Protein AF-A0A9E5TVB5-F1 (afdb_monomer_lite)

Secondary structure (DSSP, 8-state):
-HHHHHHHHHHIIIIIHHHHHHHHHHHHHHTT-TT------SSSHHHHHHHHHHHHHHHHHHHHHHHHHHHHHHHHHHHHHHHHHHHHHHHHHHHHHHHHHHTTS-TT-THHHHHHHHHHHHHHHHHHHHHHHHTTS-------TT--HHHHHHHHH---

Structure (mmCIF, N/CA/C/O backbone):
data_AF-A0A9E5TVB5-F1
#
_entry.id   AF-A0A9E5TVB5-F1
#
loop_
_atom_site.group_PDB
_atom_site.id
_atom_site.type_symbol
_atom_site.label_atom_id
_atom_site.label_alt_id
_atom_site.label_comp_id
_atom_site.label_asym_id
_atom_site.label_entity_id
_atom_site.label_seq_id
_atom_site.pdbx_PDB_ins_code
_atom_site.Cartn_x
_atom_site.Cartn_y
_atom_site.Cartn_z
_atom_site.occupancy
_atom_site.B_iso_or_equiv
_atom_site.auth_seq_id
_atom_site.auth_comp_id
_atom_site.auth_asym_id
_atom_site.auth_atom_id
_atom_site.pdbx_PDB_model_num
ATOM 1 N N . LEU A 1 1 ? -30.619 -0.197 56.126 1.00 87.19 1 LEU A N 1
ATOM 2 C CA . LEU A 1 1 ? -29.142 -0.334 56.122 1.00 87.19 1 LEU A CA 1
ATOM 3 C C . LEU A 1 1 ? -28.662 -1.577 55.368 1.00 87.19 1 LEU A C 1
ATOM 5 O O . LEU A 1 1 ? -27.934 -1.412 54.401 1.00 87.19 1 LEU A O 1
ATOM 9 N N . LEU A 1 2 ? -29.076 -2.801 55.722 1.00 93.75 2 LEU A N 1
ATOM 10 C CA . LEU A 1 2 ? -28.655 -4.008 54.978 1.00 93.75 2 LEU A CA 1
ATOM 11 C C . LEU A 1 2 ? -29.188 -4.052 53.535 1.00 93.75 2 LEU A C 1
ATOM 13 O O . LEU A 1 2 ? -28.449 -4.366 52.609 1.00 93.75 2 LEU A O 1
ATOM 17 N N . LEU A 1 3 ? -30.448 -3.660 53.333 1.00 93.38 3 LEU A N 1
ATOM 18 C CA . LEU A 1 3 ? -31.095 -3.657 52.015 1.00 93.38 3 LEU A CA 1
ATOM 19 C C . LEU A 1 3 ? -30.468 -2.624 51.062 1.00 93.38 3 LEU A C 1
ATOM 21 O O . LEU A 1 3 ? -30.215 -2.922 49.901 1.00 93.38 3 LEU A O 1
ATOM 25 N N . SER A 1 4 ? -30.117 -1.441 51.577 1.00 90.94 4 SER A N 1
ATOM 26 C CA . SER A 1 4 ? -29.379 -0.419 50.824 1.00 90.94 4 SER A CA 1
ATOM 27 C C . SER A 1 4 ? -27.962 -0.875 50.457 1.00 90.94 4 SER A C 1
ATOM 29 O O . SER A 1 4 ? -27.521 -0.633 49.340 1.00 90.94 4 SER A O 1
ATOM 31 N N . LEU A 1 5 ? -27.265 -1.583 51.356 1.00 94.19 5 LEU A N 1
ATOM 32 C CA . LEU A 1 5 ? -25.951 -2.182 51.077 1.00 94.19 5 LEU A CA 1
ATOM 33 C C . LEU A 1 5 ? -26.027 -3.250 49.976 1.00 94.19 5 LEU A C 1
ATOM 35 O O . LEU A 1 5 ? -25.165 -3.296 49.102 1.00 94.19 5 LEU A O 1
ATOM 39 N N . LEU A 1 6 ? -27.077 -4.073 49.993 1.00 93.38 6 LEU A N 1
ATOM 40 C CA . LEU A 1 6 ? -27.302 -5.119 48.999 1.00 93.38 6 LEU A CA 1
ATOM 41 C C . LEU A 1 6 ? -27.622 -4.538 47.616 1.00 93.38 6 LEU A C 1
ATOM 43 O O . LEU A 1 6 ? -27.067 -5.004 46.624 1.00 93.38 6 LEU A O 1
ATOM 47 N N . VAL A 1 7 ? -28.442 -3.483 47.552 1.00 90.25 7 VAL A N 1
ATOM 48 C CA . VAL A 1 7 ? -28.708 -2.747 46.304 1.00 90.25 7 VAL A CA 1
ATOM 49 C C . VAL A 1 7 ? -27.420 -2.144 45.751 1.00 90.25 7 VAL A C 1
ATOM 51 O O . VAL A 1 7 ? -27.103 -2.379 44.593 1.00 90.25 7 VAL A O 1
ATOM 54 N N . VAL A 1 8 ? -26.628 -1.442 46.570 1.00 89.00 8 VAL A N 1
ATOM 55 C CA . VAL A 1 8 ? -25.338 -0.875 46.133 1.00 89.00 8 VAL A CA 1
ATOM 56 C C . VAL A 1 8 ? -24.404 -1.963 45.601 1.00 89.00 8 VAL A C 1
ATOM 58 O O . VAL A 1 8 ? -23.811 -1.794 44.536 1.00 89.00 8 VAL A O 1
ATOM 61 N N . TYR A 1 9 ? -24.304 -3.099 46.295 1.00 91.00 9 TYR A N 1
ATOM 62 C CA . TYR A 1 9 ? -23.498 -4.234 45.850 1.00 91.00 9 TYR A CA 1
ATOM 63 C C . TYR A 1 9 ? -23.972 -4.786 44.497 1.00 91.00 9 TYR A C 1
ATOM 65 O O . TYR A 1 9 ? -23.156 -5.027 43.602 1.00 91.00 9 TYR A O 1
ATOM 73 N N . TYR A 1 10 ? -25.286 -4.952 44.328 1.00 88.31 10 TYR A N 1
ATOM 74 C CA . TYR A 1 10 ? -25.877 -5.466 43.097 1.00 88.31 10 TYR A CA 1
ATOM 75 C C . TYR A 1 10 ? -25.677 -4.494 41.928 1.00 88.31 10 TYR A C 1
ATOM 77 O O . TYR A 1 10 ? -25.179 -4.894 40.877 1.00 88.31 10 TYR A O 1
ATOM 85 N N . THR A 1 11 ? -25.953 -3.203 42.128 1.00 80.12 11 THR A N 1
ATOM 86 C CA . THR A 1 11 ? -25.751 -2.145 41.127 1.00 80.12 11 THR A CA 1
ATOM 87 C C . THR A 1 11 ? -24.280 -2.024 40.727 1.00 80.12 11 THR A C 1
ATOM 89 O O . THR A 1 11 ? -23.957 -1.968 39.539 1.00 80.12 11 THR A O 1
ATOM 92 N N . HIS A 1 12 ? -23.357 -2.069 41.692 1.00 80.38 12 HIS A N 1
ATOM 93 C CA . HIS A 1 12 ? -21.922 -2.050 41.407 1.00 80.38 12 HIS A CA 1
ATOM 94 C C . HIS A 1 12 ? -21.496 -3.259 40.557 1.00 80.38 12 HIS A C 1
ATOM 96 O O . HIS A 1 12 ? -20.664 -3.142 39.654 1.00 80.38 12 HIS A O 1
ATOM 102 N N . ARG A 1 13 ? -22.036 -4.450 40.836 1.00 81.69 13 ARG A N 1
ATOM 103 C CA . ARG A 1 13 ? -21.669 -5.667 40.101 1.00 81.69 13 ARG A CA 1
ATOM 104 C C . ARG A 1 13 ? -22.341 -5.762 38.728 1.00 81.69 13 ARG A C 1
ATOM 106 O O . ARG A 1 13 ? -21.714 -6.289 37.815 1.00 81.69 13 ARG A O 1
ATOM 113 N N . SER A 1 14 ? -23.563 -5.253 38.591 1.00 80.38 14 SER A N 1
ATOM 114 C CA . SER A 1 14 ? -24.384 -5.395 37.385 1.00 80.38 14 SER A CA 1
ATOM 115 C C . SER A 1 14 ? -24.233 -4.250 36.380 1.00 80.38 14 SER A C 1
ATOM 117 O O . SER A 1 14 ? -24.541 -4.460 35.214 1.00 80.38 14 SER A O 1
ATOM 119 N N . ILE A 1 15 ? -23.791 -3.060 36.809 1.00 82.38 15 ILE A N 1
ATOM 120 C CA . ILE A 1 15 ? -23.720 -1.863 35.949 1.00 82.38 15 ILE A CA 1
ATOM 121 C C . ILE A 1 15 ? -22.305 -1.285 35.915 1.00 82.38 15 ILE A C 1
ATOM 123 O O . ILE A 1 15 ? -21.716 -1.163 34.846 1.00 82.38 15 ILE A O 1
ATOM 127 N N . VAL A 1 16 ? -21.726 -0.975 37.080 1.00 84.00 16 VAL A N 1
ATOM 128 C CA . VAL A 1 16 ? -20.444 -0.244 37.154 1.00 84.00 16 VAL A CA 1
ATOM 129 C C . VAL A 1 16 ? -19.294 -1.064 36.561 1.00 84.00 16 VAL A C 1
ATOM 131 O O . VAL A 1 16 ? -18.566 -0.582 35.701 1.00 84.00 16 VAL A O 1
ATOM 134 N N . ARG A 1 17 ? -19.170 -2.343 36.943 1.00 84.12 17 ARG A N 1
ATOM 135 C CA . ARG A 1 17 ? -18.089 -3.213 36.441 1.00 84.12 17 ARG A CA 1
ATOM 136 C C . ARG A 1 17 ? -18.097 -3.426 34.916 1.00 84.12 17 ARG A C 1
ATOM 138 O O . ARG A 1 17 ? -17.018 -3.351 34.330 1.00 84.12 17 ARG A O 1
ATOM 145 N N . PRO A 1 18 ? -19.232 -3.739 34.259 1.00 82.38 18 PRO A N 1
ATOM 146 C CA . PRO A 1 18 ? -19.288 -3.810 32.797 1.00 82.38 18 PRO A CA 1
ATOM 147 C C . PRO A 1 18 ? -18.891 -2.498 32.112 1.00 82.38 18 PRO A C 1
ATOM 149 O O . PRO A 1 18 ? -18.159 -2.522 31.125 1.00 82.38 18 PRO A O 1
ATOM 152 N N . LEU A 1 19 ? -19.322 -1.361 32.664 1.00 85.56 19 LEU A N 1
ATOM 153 C CA . LEU A 1 19 ? -19.073 -0.037 32.097 1.00 85.56 19 LEU A CA 1
ATOM 154 C C . LEU A 1 19 ? -17.591 0.352 32.202 1.00 85.56 19 LEU A C 1
ATOM 156 O O . LEU A 1 19 ? -17.001 0.773 31.210 1.00 85.56 19 LEU A O 1
ATOM 160 N N . ASP A 1 20 ? -16.954 0.094 33.348 1.00 86.38 20 ASP A N 1
ATOM 161 C CA . ASP A 1 20 ? -15.511 0.303 33.529 1.00 86.38 20 ASP A CA 1
ATOM 162 C C . ASP A 1 20 ? -14.682 -0.531 32.542 1.00 86.38 20 ASP A C 1
ATOM 164 O O . ASP A 1 20 ? -13.693 -0.049 31.987 1.00 86.38 20 ASP A O 1
ATOM 168 N N . ARG A 1 21 ? -15.100 -1.777 32.273 1.00 85.50 21 ARG A N 1
ATOM 169 C CA . ARG A 1 21 ? -14.441 -2.633 31.275 1.00 85.50 21 ARG A CA 1
ATOM 170 C C . ARG A 1 21 ? -14.587 -2.068 29.869 1.00 85.50 21 ARG A C 1
ATOM 172 O O . ARG A 1 21 ? -13.592 -2.005 29.155 1.00 85.50 21 ARG A O 1
ATOM 179 N N . LEU A 1 22 ? -15.789 -1.645 29.478 1.00 86.88 22 LEU A N 1
ATOM 180 C CA . LEU A 1 22 ? -16.026 -1.055 28.161 1.00 86.88 22 LEU A CA 1
ATOM 181 C C . LEU A 1 22 ? -15.178 0.209 27.965 1.00 86.88 22 LEU A C 1
ATOM 183 O O . LEU A 1 22 ? -14.477 0.327 26.965 1.00 86.88 22 LEU A O 1
ATOM 187 N N . VAL A 1 23 ? -15.169 1.113 28.949 1.00 88.56 23 VAL A N 1
ATOM 188 C CA . VAL A 1 23 ? -14.362 2.342 28.904 1.00 88.56 23 VAL A CA 1
ATOM 189 C C . VAL A 1 23 ? -12.871 2.026 28.806 1.00 88.56 23 VAL A C 1
ATOM 191 O O . VAL A 1 23 ? -12.168 2.653 28.014 1.00 88.56 23 VAL A O 1
ATOM 194 N N . ALA A 1 24 ? -12.379 1.045 29.566 1.00 89.31 24 ALA A N 1
ATOM 195 C CA . ALA A 1 24 ? -10.982 0.627 29.486 1.00 89.31 24 ALA A CA 1
ATOM 196 C C . ALA A 1 24 ? -10.616 0.105 28.086 1.00 89.31 24 ALA A C 1
ATOM 198 O O . ALA A 1 24 ? -9.566 0.463 27.560 1.00 89.31 24 ALA A O 1
ATOM 199 N N . ARG A 1 25 ? -11.494 -0.685 27.451 1.00 89.44 25 ARG A N 1
ATOM 200 C CA . ARG A 1 25 ? -11.273 -1.195 26.087 1.00 89.44 25 ARG A CA 1
ATOM 201 C C . ARG A 1 25 ? -11.347 -0.097 25.028 1.00 89.44 25 ARG A C 1
ATOM 203 O O . ARG A 1 25 ? -10.523 -0.089 24.124 1.00 89.44 25 ARG A O 1
ATOM 210 N N . VAL A 1 26 ? -12.270 0.856 25.163 1.00 89.62 26 VAL A N 1
ATOM 211 C CA . VAL A 1 26 ? -12.352 2.027 24.271 1.00 89.62 26 VAL A CA 1
ATOM 212 C C . VAL A 1 26 ? -11.082 2.873 24.360 1.00 89.62 26 VAL A C 1
ATOM 214 O O . VAL A 1 26 ? -10.564 3.302 23.333 1.00 89.62 26 VAL A O 1
ATOM 217 N N . ARG A 1 27 ? -10.552 3.093 25.570 1.00 91.00 27 ARG A N 1
ATOM 218 C CA . ARG A 1 27 ? -9.282 3.812 25.755 1.00 91.00 27 ARG A CA 1
ATOM 219 C C . ARG A 1 27 ? -8.104 3.057 25.142 1.00 91.00 27 ARG A C 1
ATOM 221 O O . ARG A 1 27 ? -7.329 3.675 24.428 1.00 91.00 27 ARG A O 1
ATOM 228 N N . ALA A 1 28 ? -8.023 1.741 25.341 1.00 90.00 28 ALA A N 1
ATOM 229 C CA . ALA A 1 28 ? -6.991 0.917 24.711 1.00 90.00 28 ALA A CA 1
ATOM 230 C C . ALA A 1 28 ? -7.066 0.978 23.171 1.00 90.00 28 ALA A C 1
ATOM 232 O O . ALA A 1 28 ? -6.047 1.172 22.513 1.00 90.00 28 ALA A O 1
ATOM 233 N N . LEU A 1 29 ? -8.276 0.921 22.599 1.00 90.31 29 LEU A N 1
ATOM 234 C CA . LEU A 1 29 ? -8.492 1.089 21.158 1.00 90.31 29 LEU A CA 1
ATOM 235 C C . LEU A 1 29 ? -8.019 2.466 20.669 1.00 90.31 29 LEU A C 1
ATOM 237 O O . LEU A 1 29 ? -7.371 2.562 19.630 1.00 90.31 29 LEU A O 1
ATOM 241 N N . ALA A 1 30 ? -8.314 3.530 21.424 1.00 88.06 30 ALA A N 1
ATOM 242 C CA . ALA A 1 30 ? -7.880 4.892 21.109 1.00 88.06 30 ALA A CA 1
ATOM 243 C C . ALA A 1 30 ? -6.353 5.075 21.196 1.00 88.06 30 ALA A C 1
ATOM 245 O O . ALA A 1 30 ? -5.799 5.921 20.498 1.00 88.06 30 ALA A O 1
ATOM 246 N N . GLU A 1 31 ? -5.675 4.274 22.017 1.00 92.44 31 GLU A N 1
ATOM 247 C CA . GLU A 1 31 ? -4.210 4.208 22.102 1.00 92.44 31 GLU A CA 1
ATOM 248 C C . GLU A 1 31 ? -3.584 3.316 21.009 1.00 92.44 31 GLU A C 1
ATOM 250 O O . GLU A 1 31 ? -2.361 3.267 20.884 1.00 92.44 31 GLU A O 1
ATOM 255 N N . GLY A 1 32 ? -4.405 2.663 20.176 1.00 86.56 32 GLY A N 1
ATOM 256 C CA . GLY A 1 32 ? -3.969 1.867 19.025 1.00 86.56 32 GLY A CA 1
ATOM 257 C C . GLY A 1 32 ? -3.968 0.352 19.243 1.00 86.56 32 GLY A C 1
ATOM 258 O O . GLY A 1 32 ? -3.536 -0.380 18.354 1.00 86.56 32 GLY A O 1
ATOM 259 N N . ASP A 1 33 ? -4.462 -0.140 20.381 1.00 88.38 33 ASP A N 1
ATOM 260 C CA . ASP A 1 33 ? -4.606 -1.576 20.644 1.00 88.38 33 ASP A CA 1
ATOM 261 C C . ASP A 1 33 ? -5.896 -2.116 19.996 1.00 88.38 33 ASP A C 1
ATOM 263 O O . ASP A 1 33 ? -6.964 -2.190 20.613 1.00 88.38 33 ASP A O 1
ATOM 267 N N . LEU A 1 34 ? -5.799 -2.436 18.701 1.00 81.06 34 LEU A N 1
ATOM 268 C CA . LEU A 1 34 ? -6.926 -2.852 17.859 1.00 81.06 34 LEU A CA 1
ATOM 269 C C . LEU A 1 34 ? -7.331 -4.320 18.015 1.00 81.06 34 LEU A C 1
ATOM 271 O O . LEU A 1 34 ? -8.382 -4.695 17.503 1.00 81.06 34 LEU A O 1
ATOM 275 N N . ASP A 1 35 ? -6.557 -5.142 18.724 1.00 80.81 35 ASP A N 1
ATOM 276 C CA . ASP A 1 35 ? -6.858 -6.570 18.924 1.00 80.81 35 ASP A CA 1
ATOM 277 C C . ASP A 1 35 ? -7.811 -6.804 20.106 1.00 80.81 35 ASP A C 1
ATOM 279 O O . ASP A 1 35 ? -8.388 -7.881 20.279 1.00 80.81 35 ASP A O 1
ATOM 283 N N . GLN A 1 36 ? -8.025 -5.773 20.920 1.00 77.44 36 GLN A N 1
ATOM 284 C CA . GLN A 1 36 ? -8.899 -5.834 22.077 1.00 77.44 36 GLN A CA 1
ATOM 285 C C . GLN A 1 36 ? -10.356 -6.027 21.652 1.00 77.44 36 GLN A C 1
ATOM 287 O O . GLN A 1 36 ? -10.890 -5.322 20.792 1.00 77.44 36 GLN A O 1
ATOM 292 N N . ARG A 1 37 ? -11.031 -6.973 22.305 1.00 80.94 37 ARG A N 1
ATOM 293 C CA . ARG A 1 37 ? -12.473 -7.191 22.175 1.00 80.94 37 ARG A CA 1
ATOM 294 C C . ARG A 1 37 ? -13.137 -7.091 23.538 1.00 80.94 37 ARG A C 1
ATOM 296 O O . ARG A 1 37 ? -12.537 -7.369 24.586 1.00 80.94 37 ARG A O 1
ATOM 303 N N . VAL A 1 38 ? -14.386 -6.647 23.525 1.00 83.69 38 VAL A N 1
ATOM 304 C CA . VAL A 1 38 ? -15.230 -6.614 24.715 1.00 83.69 38 VAL A CA 1
ATOM 305 C C . VAL A 1 38 ? -16.069 -7.884 24.712 1.00 83.69 38 VAL A C 1
ATOM 307 O O . VAL A 1 38 ? -16.957 -8.040 23.880 1.00 83.69 38 VAL A O 1
ATOM 310 N N . GLU A 1 39 ? -15.798 -8.778 25.659 1.00 75.62 39 GLU A N 1
ATOM 311 C CA . GLU A 1 39 ? -16.687 -9.893 25.983 1.00 75.62 39 GLU A CA 1
ATOM 312 C C . GLU A 1 39 ? -17.552 -9.495 27.180 1.00 75.62 39 GLU A C 1
ATOM 314 O O . GLU A 1 39 ? -17.058 -9.326 28.303 1.00 75.62 39 GLU A O 1
ATOM 319 N N . VAL A 1 40 ? -18.853 -9.314 26.951 1.00 72.88 40 VAL A N 1
ATOM 320 C CA . VAL A 1 40 ? -19.813 -9.060 28.030 1.00 72.88 40 VAL A CA 1
ATOM 321 C C . VAL A 1 40 ? -20.551 -10.354 28.337 1.00 72.88 40 VAL A C 1
ATOM 323 O O . VAL A 1 40 ? -21.303 -10.867 27.518 1.00 72.88 40 VAL A O 1
ATOM 326 N N . ALA A 1 41 ? -20.356 -10.881 29.545 1.00 64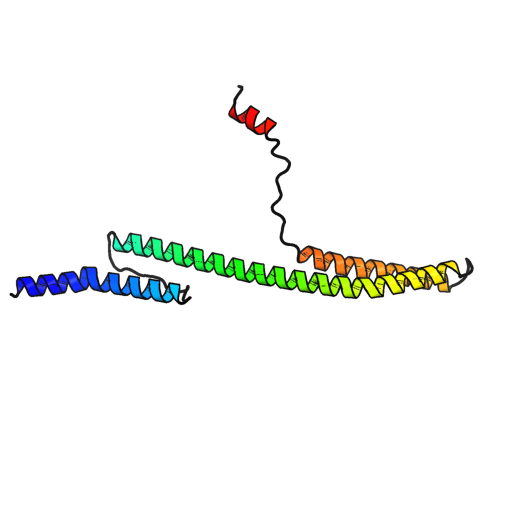.12 41 ALA A N 1
ATOM 327 C CA . ALA A 1 41 ? -21.193 -11.954 30.065 1.00 64.12 41 ALA A CA 1
ATOM 328 C C . ALA A 1 41 ? -22.524 -11.354 30.550 1.00 64.12 41 ALA A C 1
ATOM 330 O O . ALA A 1 41 ? -22.560 -10.708 31.600 1.00 64.12 41 ALA A O 1
ATOM 331 N N . GLY A 1 42 ? -23.599 -11.539 29.781 1.00 66.56 42 GLY A N 1
ATOM 332 C CA . GLY A 1 42 ? -24.941 -11.061 30.120 1.00 66.56 42 GLY A CA 1
ATOM 333 C C . GLY A 1 42 ? -25.882 -10.980 28.915 1.00 66.56 42 GLY A C 1
ATOM 334 O O . GLY A 1 42 ? -25.497 -11.274 27.787 1.00 66.56 42 GLY A O 1
ATOM 335 N N . SER A 1 43 ? -27.122 -10.573 29.172 1.00 65.31 43 SER A N 1
ATOM 336 C CA . SER A 1 43 ? -28.154 -10.289 28.169 1.00 65.31 43 SER A CA 1
ATOM 337 C C . SER A 1 43 ? -28.725 -8.893 28.428 1.00 65.31 43 SER A C 1
ATOM 339 O O . SER A 1 43 ? -29.048 -8.598 29.580 1.00 65.31 43 SER A O 1
ATOM 341 N N . GLY A 1 44 ? -28.857 -8.051 27.400 1.00 78.31 44 GLY A N 1
ATOM 342 C CA . GLY A 1 44 ? -29.422 -6.696 27.510 1.00 78.31 44 GLY A CA 1
ATOM 343 C C . GLY A 1 44 ? -28.671 -5.662 26.667 1.00 78.31 44 GLY A C 1
ATOM 344 O O . GLY A 1 44 ? -27.867 -6.029 25.810 1.00 78.31 44 GLY A O 1
ATOM 345 N N . GLU A 1 45 ? -28.890 -4.371 26.937 1.00 82.00 45 GLU A N 1
ATOM 346 C CA . GLU A 1 45 ? -28.337 -3.264 26.137 1.00 82.00 45 GLU A CA 1
ATOM 347 C C . GLU A 1 45 ? -26.794 -3.235 26.119 1.00 82.00 45 GLU A C 1
ATOM 349 O O . GLU A 1 45 ? -26.178 -2.783 25.157 1.00 82.00 45 GLU A O 1
ATOM 354 N N . PHE A 1 46 ? -26.132 -3.762 27.156 1.00 81.62 46 PHE A N 1
ATOM 355 C CA . PHE A 1 46 ? -24.665 -3.819 27.213 1.00 81.62 46 PHE A CA 1
ATOM 356 C C . PHE A 1 46 ? -24.047 -4.767 26.183 1.00 81.62 46 PHE A C 1
ATOM 358 O O . PHE A 1 46 ? -22.922 -4.525 25.743 1.00 81.62 46 PHE A O 1
ATOM 365 N N . THR A 1 47 ? -24.759 -5.829 25.802 1.00 85.06 47 THR A N 1
ATOM 366 C CA . THR A 1 47 ? -24.299 -6.750 24.756 1.00 85.06 47 THR A CA 1
ATOM 367 C C . THR A 1 47 ? -24.335 -6.052 23.399 1.00 85.06 47 THR A C 1
ATOM 369 O O . THR A 1 47 ? -23.348 -6.081 22.677 1.00 85.06 47 THR A O 1
ATOM 372 N N . GLU A 1 48 ? -25.410 -5.319 23.103 1.00 88.19 48 GLU A N 1
ATOM 373 C CA . GLU A 1 48 ? -25.554 -4.562 21.853 1.00 88.19 48 GLU A CA 1
ATOM 374 C C . GLU A 1 48 ? -24.475 -3.477 21.696 1.00 88.19 48 GLU A C 1
ATOM 376 O O . GLU A 1 48 ? -23.879 -3.318 20.625 1.00 88.19 48 GLU A O 1
ATOM 381 N N . VAL A 1 49 ? -24.162 -2.760 22.780 1.00 88.62 49 VAL A N 1
ATOM 382 C CA . VAL A 1 49 ? -23.083 -1.761 22.782 1.00 88.62 49 VAL A CA 1
ATOM 383 C C . VAL A 1 49 ? -21.714 -2.420 22.589 1.00 88.62 49 VAL A C 1
ATOM 385 O O . VAL A 1 49 ? -20.882 -1.897 21.846 1.00 88.62 49 VAL A O 1
ATOM 388 N N . ALA A 1 50 ? -21.466 -3.565 23.228 1.00 88.06 50 ALA A N 1
ATOM 389 C CA . ALA A 1 50 ? -20.215 -4.299 23.060 1.00 88.06 50 ALA A CA 1
ATOM 390 C C . ALA A 1 50 ? -20.048 -4.842 21.636 1.00 88.06 50 ALA A C 1
ATOM 392 O O . ALA A 1 50 ? -18.962 -4.726 21.068 1.00 88.06 50 ALA A O 1
ATOM 393 N N . ASP A 1 51 ? -21.117 -5.359 21.034 1.00 90.25 51 ASP A N 1
ATOM 394 C CA . ASP A 1 51 ? -21.112 -5.835 19.651 1.00 90.25 51 ASP A CA 1
ATOM 395 C C . ASP A 1 51 ? -20.855 -4.688 18.672 1.00 90.25 51 ASP A C 1
ATOM 397 O O . ASP A 1 51 ? -20.002 -4.808 17.791 1.00 90.25 51 ASP A O 1
ATOM 401 N N . SER A 1 52 ? -21.516 -3.544 18.869 1.00 90.56 52 SER A N 1
ATOM 402 C CA . SER A 1 52 ? -21.287 -2.333 18.069 1.00 90.56 52 SER A CA 1
ATOM 403 C C . SER A 1 52 ? -19.840 -1.840 18.185 1.00 90.56 52 SER A C 1
ATOM 405 O O . SER A 1 52 ? -19.211 -1.490 17.184 1.00 90.56 52 SER A O 1
ATOM 407 N N . PHE A 1 53 ? -19.273 -1.865 19.396 1.00 90.19 53 PHE A N 1
ATOM 408 C CA . PHE A 1 53 ? -17.867 -1.534 19.622 1.00 90.19 53 PHE A CA 1
ATOM 409 C C . PHE A 1 53 ? -16.924 -2.516 18.914 1.00 90.19 53 PHE A C 1
ATOM 411 O O . PHE A 1 53 ? -15.986 -2.087 18.243 1.00 90.19 53 PHE A O 1
ATOM 418 N N . ASN A 1 54 ? -17.174 -3.822 19.021 1.00 91.25 54 ASN A N 1
ATOM 419 C CA . ASN A 1 54 ? -16.350 -4.851 18.388 1.00 91.25 54 ASN A CA 1
ATOM 420 C C . ASN A 1 54 ? -16.380 -4.734 16.853 1.00 91.25 54 ASN A C 1
ATOM 422 O O . ASN A 1 54 ? -15.335 -4.856 16.213 1.00 91.25 54 ASN A O 1
ATOM 426 N N . GLN A 1 55 ? -17.543 -4.435 16.262 1.00 92.56 55 GLN A N 1
ATOM 427 C CA . GLN A 1 55 ? -17.672 -4.167 14.824 1.00 92.56 55 GLN A CA 1
ATOM 428 C C . GLN A 1 55 ? -16.878 -2.924 14.405 1.00 92.56 55 GLN A C 1
ATOM 430 O O . GLN A 1 55 ? -16.159 -2.959 13.405 1.00 92.56 55 GLN A O 1
ATOM 435 N N . MET A 1 56 ? -16.956 -1.841 15.185 1.00 92.25 56 MET A N 1
ATOM 436 C CA . MET A 1 56 ? -16.172 -0.628 14.941 1.00 92.25 56 MET A CA 1
ATOM 437 C C . MET A 1 56 ? -14.664 -0.902 15.025 1.00 92.25 56 MET A C 1
ATOM 439 O O . MET A 1 56 ? -13.922 -0.481 14.139 1.00 92.25 56 MET A O 1
ATOM 443 N N . ALA A 1 57 ? -14.210 -1.635 16.047 1.00 91.88 57 ALA A N 1
ATOM 444 C CA . ALA A 1 57 ? -12.808 -2.015 16.211 1.00 91.88 57 ALA A CA 1
ATOM 445 C C . ALA A 1 57 ? -12.306 -2.847 15.018 1.00 91.88 57 ALA A C 1
ATOM 447 O O . ALA A 1 57 ? -11.255 -2.550 14.455 1.00 91.88 57 ALA A O 1
ATOM 448 N N . GLN A 1 58 ? -13.096 -3.826 14.567 1.00 92.75 58 GLN A N 1
ATOM 449 C CA . GLN A 1 58 ? -12.765 -4.653 13.405 1.00 92.75 58 GLN A CA 1
ATOM 450 C C . GLN A 1 58 ? -12.714 -3.843 12.100 1.00 92.75 58 GLN A C 1
ATOM 452 O O . GLN A 1 58 ? -11.827 -4.052 11.270 1.00 92.75 58 GLN A O 1
ATOM 457 N N . ALA A 1 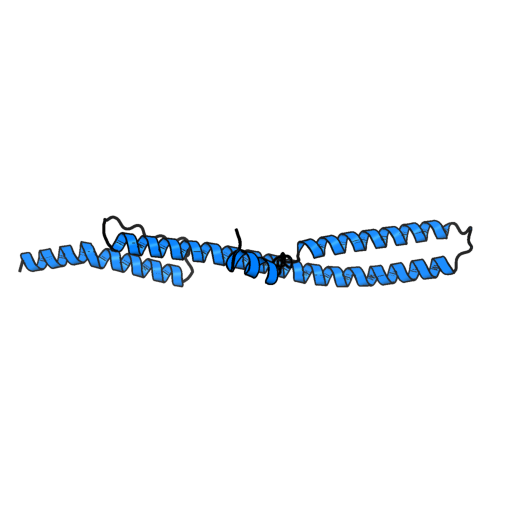59 ? -13.651 -2.913 11.901 1.00 92.75 59 ALA A N 1
ATOM 458 C CA . ALA A 1 59 ? -13.643 -2.028 10.740 1.00 92.75 59 ALA A CA 1
ATOM 459 C C . ALA A 1 59 ? -12.406 -1.116 10.740 1.00 92.75 59 ALA A C 1
ATOM 461 O O . ALA A 1 59 ? -11.770 -0.943 9.700 1.00 92.75 59 ALA A O 1
ATOM 462 N N . LEU A 1 60 ? -12.032 -0.581 11.906 1.00 92.88 60 LEU A N 1
ATOM 463 C CA . LEU A 1 60 ? -10.838 0.244 12.068 1.00 92.88 60 LEU A CA 1
ATOM 464 C C . LEU A 1 60 ? -9.558 -0.550 11.772 1.00 92.88 60 LEU A C 1
ATOM 466 O O . LEU A 1 60 ? -8.732 -0.092 10.986 1.00 92.88 60 LEU A O 1
ATOM 470 N N . GLU A 1 61 ? -9.432 -1.760 12.321 1.00 91.94 61 GLU A N 1
ATOM 471 C CA . GLU A 1 61 ? -8.319 -2.687 12.066 1.00 91.94 61 GLU A CA 1
ATOM 472 C C . GLU A 1 61 ? -8.178 -3.006 10.571 1.00 91.94 61 GLU A C 1
ATOM 474 O O . GLU A 1 61 ? -7.089 -2.915 9.997 1.00 91.94 61 GLU A O 1
ATOM 479 N N . LYS A 1 62 ? -9.294 -3.324 9.906 1.00 93.50 62 LYS A N 1
ATOM 480 C CA . LYS A 1 62 ? -9.315 -3.594 8.466 1.00 93.50 62 LYS A CA 1
ATOM 481 C C . LYS A 1 62 ? -8.879 -2.372 7.657 1.00 93.50 62 LYS A C 1
ATOM 483 O O . LYS A 1 62 ? -8.028 -2.506 6.779 1.00 93.50 62 LYS A O 1
ATOM 488 N N . ASN A 1 63 ? -9.429 -1.198 7.959 1.00 93.44 63 ASN A N 1
ATOM 489 C CA . ASN A 1 63 ? -9.101 0.035 7.248 1.00 93.44 63 ASN A CA 1
ATOM 490 C C . ASN A 1 63 ? -7.634 0.425 7.448 1.00 93.44 63 ASN A C 1
ATOM 492 O O . ASN A 1 63 ? -6.972 0.809 6.489 1.00 93.44 63 ASN A O 1
ATOM 496 N N . GLN A 1 64 ? -7.093 0.279 8.659 1.00 93.19 64 GLN A N 1
ATOM 497 C CA . GLN A 1 64 ? -5.683 0.559 8.917 1.00 93.19 64 GLN A CA 1
ATOM 498 C C . GLN A 1 64 ? -4.773 -0.386 8.123 1.00 93.19 64 GLN A C 1
ATOM 500 O O . GLN A 1 64 ? -3.822 0.077 7.497 1.00 93.19 64 GLN A O 1
ATOM 505 N N . ARG A 1 65 ? -5.077 -1.691 8.084 1.00 93.19 65 ARG A N 1
ATOM 506 C CA . ARG A 1 65 ? -4.317 -2.651 7.263 1.00 93.19 65 ARG A CA 1
ATOM 507 C C . ARG A 1 65 ? -4.341 -2.276 5.784 1.00 9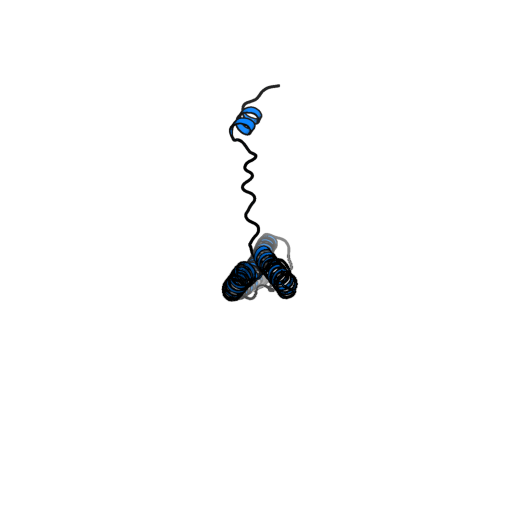3.19 65 ARG A C 1
ATOM 509 O O . ARG A 1 65 ? -3.290 -2.267 5.149 1.00 93.19 65 ARG A O 1
ATOM 516 N N . GLN A 1 66 ? -5.510 -1.908 5.262 1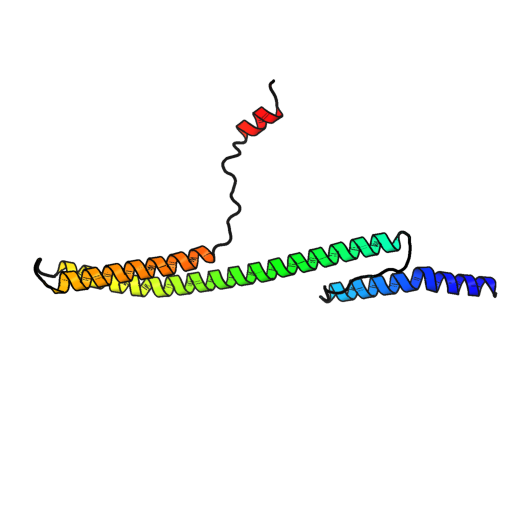.00 93.00 66 GLN A N 1
ATOM 517 C CA . GLN A 1 66 ? -5.652 -1.451 3.878 1.00 93.00 66 GLN A CA 1
ATOM 518 C C . GLN A 1 66 ? -4.867 -0.163 3.607 1.00 93.00 66 GLN A C 1
ATOM 520 O O . GLN A 1 66 ? -4.225 -0.055 2.567 1.00 93.00 66 GLN A O 1
ATOM 525 N N . LEU A 1 67 ? -4.872 0.795 4.540 1.00 93.38 67 LEU A N 1
ATOM 526 C CA . LEU A 1 67 ? -4.085 2.025 4.424 1.00 93.38 67 LEU A CA 1
ATOM 527 C C . LEU A 1 67 ? -2.583 1.736 4.392 1.00 93.38 67 LEU A C 1
ATOM 529 O O . LEU A 1 67 ? -1.888 2.255 3.524 1.00 93.38 67 LEU A O 1
ATOM 533 N N . VAL A 1 68 ? -2.091 0.878 5.289 1.00 93.25 68 VAL A N 1
ATOM 534 C CA . VAL A 1 68 ? -0.675 0.480 5.328 1.00 93.25 68 VAL A CA 1
ATOM 535 C C . VAL A 1 68 ? -0.268 -0.229 4.035 1.00 93.25 68 VAL A C 1
ATOM 537 O O . VAL A 1 68 ? 0.794 0.047 3.477 1.00 93.25 68 VAL A O 1
ATOM 540 N N . GLU A 1 69 ? -1.107 -1.129 3.525 1.00 90.19 69 GLU A N 1
ATOM 541 C CA . GLU A 1 69 ? -0.852 -1.824 2.262 1.00 90.19 69 GLU A CA 1
ATOM 542 C C . GLU A 1 69 ? -0.843 -0.856 1.070 1.00 90.19 69 GLU A C 1
ATOM 544 O O . GLU A 1 69 ? 0.078 -0.893 0.249 1.00 90.19 69 GLU A O 1
ATOM 549 N N . ALA A 1 70 ? -1.804 0.068 1.015 1.00 88.50 70 ALA A N 1
ATOM 550 C CA . ALA A 1 70 ? -1.871 1.103 -0.010 1.00 88.50 70 ALA A CA 1
ATOM 551 C C . ALA A 1 70 ? -0.651 2.037 0.035 1.00 88.50 70 ALA A C 1
ATOM 553 O O . ALA A 1 70 ? -0.078 2.354 -1.008 1.00 88.50 70 ALA A O 1
ATOM 554 N N . GLU A 1 71 ? -0.209 2.445 1.226 1.00 90.06 71 GLU A N 1
ATOM 555 C CA . GLU A 1 71 ? 0.981 3.279 1.399 1.00 90.06 71 GLU A CA 1
ATOM 556 C C . GLU A 1 71 ? 2.252 2.542 0.961 1.00 90.06 71 GLU A C 1
ATOM 558 O O . GLU A 1 71 ? 3.094 3.113 0.259 1.00 90.06 71 GLU A O 1
ATOM 563 N N . LYS A 1 72 ? 2.370 1.253 1.302 1.00 89.75 72 LYS A N 1
ATOM 564 C CA . LYS A 1 72 ? 3.480 0.402 0.865 1.00 89.75 72 LYS A CA 1
ATOM 565 C C . LYS A 1 72 ? 3.529 0.296 -0.660 1.00 89.75 72 LYS A C 1
ATOM 567 O O . LYS A 1 72 ? 4.594 0.508 -1.239 1.00 89.75 72 LYS A O 1
ATOM 572 N N . LEU A 1 73 ? 2.400 0.015 -1.310 1.00 87.75 73 LEU A N 1
ATOM 573 C CA . LEU A 1 73 ? 2.307 -0.061 -2.772 1.00 87.75 73 LEU A CA 1
ATOM 574 C C . LEU A 1 73 ? 2.626 1.285 -3.432 1.00 87.75 73 LEU A C 1
ATOM 576 O O . LEU A 1 73 ? 3.416 1.336 -4.372 1.00 87.75 73 LEU A O 1
ATOM 580 N N . ALA A 1 74 ? 2.091 2.388 -2.901 1.00 86.69 74 ALA A N 1
ATOM 581 C CA . ALA A 1 74 ? 2.389 3.729 -3.396 1.00 86.69 74 ALA A CA 1
ATOM 582 C C . ALA A 1 74 ? 3.880 4.079 -3.256 1.00 86.69 74 ALA A C 1
ATOM 584 O O . ALA A 1 74 ? 4.465 4.689 -4.152 1.00 86.69 74 ALA A O 1
ATOM 585 N N . SER A 1 75 ? 4.511 3.684 -2.148 1.00 88.31 75 SER A N 1
ATOM 586 C CA . SER A 1 75 ? 5.947 3.863 -1.932 1.00 88.31 75 SER A CA 1
ATOM 587 C C . SER A 1 75 ? 6.771 3.066 -2.945 1.00 88.31 75 SER A C 1
ATOM 589 O O . SER A 1 75 ? 7.640 3.637 -3.607 1.00 88.31 75 SER A O 1
ATOM 591 N N . VAL A 1 76 ? 6.440 1.784 -3.146 1.00 88.12 76 VAL A N 1
ATOM 592 C CA . VAL A 1 76 ? 7.065 0.938 -4.174 1.00 88.12 76 VAL A CA 1
ATOM 593 C C . VAL A 1 76 ? 6.901 1.560 -5.559 1.00 88.12 76 VAL A C 1
ATOM 595 O O . VAL A 1 76 ? 7.879 1.637 -6.293 1.00 88.12 76 VAL A O 1
ATOM 598 N N . GLY A 1 77 ? 5.724 2.092 -5.897 1.00 86.81 77 GLY A N 1
ATOM 599 C CA . GLY A 1 77 ? 5.496 2.737 -7.189 1.00 86.81 77 GLY A CA 1
ATOM 600 C C . GLY A 1 77 ? 6.272 4.021 -7.408 1.00 86.81 77 GLY A C 1
ATOM 601 O O . GLY A 1 77 ? 6.818 4.218 -8.492 1.00 86.81 77 GLY A O 1
ATOM 602 N N . ARG A 1 78 ? 6.404 4.869 -6.383 1.00 86.81 78 ARG A N 1
ATOM 603 C CA . ARG A 1 78 ? 7.267 6.057 -6.470 1.00 86.81 78 ARG A CA 1
ATOM 604 C C . ARG A 1 78 ? 8.730 5.673 -6.687 1.00 86.81 78 ARG A C 1
ATOM 606 O O . ARG A 1 78 ? 9.388 6.274 -7.533 1.00 86.81 78 ARG A O 1
ATOM 613 N N . LEU A 1 79 ? 9.223 4.667 -5.963 1.00 88.12 79 LEU A N 1
ATOM 614 C CA . LEU A 1 79 ? 10.588 4.164 -6.134 1.00 88.12 79 LEU A CA 1
ATOM 615 C C . LEU A 1 79 ? 10.785 3.537 -7.519 1.00 88.12 79 LEU A C 1
ATOM 617 O O . LEU A 1 79 ? 11.752 3.868 -8.200 1.00 88.12 79 LEU A O 1
ATOM 621 N N . ALA A 1 80 ? 9.850 2.697 -7.968 1.00 87.81 80 ALA A N 1
ATOM 622 C CA . ALA A 1 80 ? 9.884 2.068 -9.285 1.00 87.81 80 ALA A CA 1
ATOM 623 C C . ALA A 1 80 ? 9.882 3.109 -10.412 1.00 87.81 80 ALA A C 1
ATOM 625 O O . ALA A 1 80 ? 10.672 2.987 -11.342 1.00 87.81 80 ALA A O 1
ATOM 626 N N . ALA A 1 81 ? 9.064 4.161 -10.311 1.00 87.00 81 ALA A N 1
ATOM 627 C CA . ALA A 1 81 ? 9.039 5.253 -11.283 1.00 87.00 81 ALA A CA 1
ATOM 628 C C . ALA A 1 81 ? 10.368 6.030 -11.331 1.00 87.00 81 ALA A C 1
ATOM 630 O O . ALA A 1 81 ? 10.857 6.339 -12.418 1.00 87.00 81 ALA A O 1
ATOM 631 N N . GLY A 1 82 ? 10.976 6.311 -10.171 1.00 87.56 82 GLY A N 1
ATOM 632 C CA . GLY A 1 82 ? 12.289 6.958 -10.092 1.00 87.56 82 GLY A CA 1
ATOM 633 C C . GLY A 1 82 ? 13.393 6.108 -10.726 1.00 87.56 82 GLY A C 1
ATOM 634 O O . GLY A 1 82 ? 14.085 6.566 -11.634 1.00 87.56 82 GLY A O 1
ATOM 635 N N . VAL A 1 83 ? 13.485 4.836 -10.328 1.00 89.69 83 VAL A N 1
ATOM 636 C CA . VAL A 1 83 ? 14.452 3.873 -10.882 1.00 89.69 83 VAL A CA 1
ATOM 637 C C . VAL A 1 83 ? 14.246 3.689 -12.385 1.00 89.69 83 VAL A C 1
ATOM 639 O O . VAL A 1 83 ? 15.205 3.687 -13.153 1.00 89.69 83 VAL A O 1
ATOM 642 N N . ALA A 1 84 ? 12.997 3.582 -12.837 1.00 90.88 84 ALA A N 1
ATOM 643 C CA . ALA A 1 84 ? 12.681 3.455 -14.251 1.00 90.88 84 ALA A CA 1
ATOM 644 C C . ALA A 1 84 ? 13.126 4.678 -15.056 1.00 90.88 84 ALA A C 1
ATOM 646 O O . ALA A 1 84 ? 13.670 4.522 -16.150 1.00 90.88 84 ALA A O 1
ATOM 647 N N . HIS A 1 85 ? 12.921 5.888 -14.533 1.00 89.50 85 HIS A N 1
ATOM 648 C CA . HIS A 1 85 ? 13.406 7.107 -15.172 1.00 89.50 85 HIS A CA 1
ATOM 649 C C . HIS A 1 85 ? 14.938 7.101 -15.286 1.00 89.50 85 HIS A C 1
ATOM 651 O O . HIS A 1 85 ? 15.483 7.323 -16.369 1.00 89.50 85 HIS A O 1
ATOM 657 N N . GLU A 1 86 ? 15.632 6.759 -14.201 1.00 93.06 86 GLU A N 1
ATOM 658 C CA . GLU A 1 86 ? 17.093 6.703 -14.164 1.00 93.06 86 GLU A CA 1
ATOM 659 C C . GLU A 1 86 ? 17.692 5.618 -15.061 1.00 93.06 86 GLU A C 1
ATOM 661 O O . GLU A 1 86 ? 18.757 5.851 -15.620 1.00 93.06 86 GLU A O 1
ATOM 666 N N . ILE A 1 87 ? 17.020 4.478 -15.261 1.00 94.06 87 ILE A N 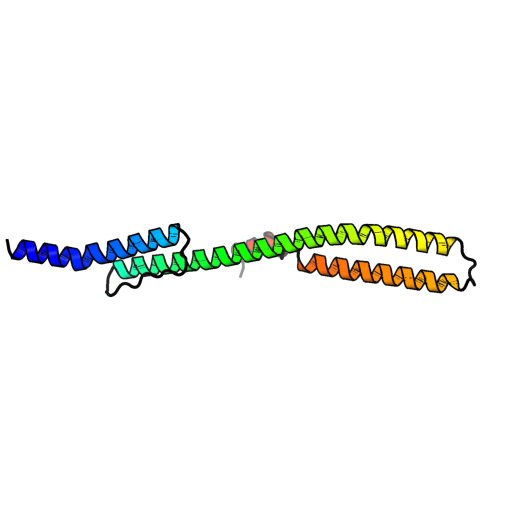1
ATOM 667 C CA . ILE A 1 87 ? 17.458 3.419 -16.191 1.00 94.06 87 ILE A CA 1
ATOM 668 C C . ILE A 1 87 ? 17.137 3.785 -17.645 1.00 94.06 87 ILE A C 1
ATOM 670 O O . ILE A 1 87 ? 17.942 3.555 -18.552 1.00 94.06 87 ILE A O 1
ATOM 674 N N . ASN A 1 88 ? 15.972 4.380 -17.902 1.00 92.50 88 ASN A N 1
ATOM 675 C CA . ASN A 1 88 ? 15.573 4.761 -19.256 1.00 92.50 88 ASN A CA 1
ATOM 676 C C . ASN A 1 88 ? 16.511 5.808 -19.869 1.00 92.50 88 ASN A C 1
ATOM 678 O O . ASN A 1 88 ? 16.708 5.808 -21.090 1.00 92.50 88 ASN A O 1
ATOM 682 N N . ASN A 1 89 ? 17.111 6.668 -19.046 1.00 94.38 89 ASN A N 1
ATOM 683 C CA . ASN A 1 89 ? 18.054 7.695 -19.482 1.00 94.38 89 ASN A CA 1
ATOM 684 C C . ASN A 1 89 ? 19.315 7.114 -20.166 1.00 94.38 89 ASN A C 1
ATOM 686 O O . ASN A 1 89 ? 19.490 7.360 -21.365 1.00 94.38 89 ASN A O 1
ATOM 690 N N . PRO A 1 90 ? 20.165 6.299 -19.509 1.00 95.50 90 PRO A N 1
ATOM 691 C CA . PRO A 1 90 ? 21.341 5.700 -20.134 1.00 95.50 90 PRO A CA 1
ATOM 692 C C . PRO A 1 90 ? 20.969 4.777 -21.297 1.00 95.50 90 PRO A C 1
ATOM 694 O O . PRO A 1 90 ? 21.631 4.822 -22.330 1.00 95.50 90 PRO A O 1
ATOM 697 N N . LEU A 1 91 ? 19.870 4.017 -21.208 1.00 95.25 91 LEU A N 1
ATOM 698 C CA . LEU A 1 91 ? 19.396 3.192 -22.327 1.00 95.25 91 LEU A CA 1
ATOM 699 C C . LEU A 1 91 ? 19.067 4.032 -23.569 1.00 95.25 91 LEU A C 1
ATOM 701 O O . LEU A 1 91 ? 19.379 3.641 -24.692 1.00 95.25 91 LEU A O 1
ATOM 705 N N . THR A 1 92 ? 18.462 5.208 -23.388 1.00 94.56 92 THR A N 1
ATOM 706 C CA . THR A 1 92 ? 18.181 6.136 -24.495 1.00 94.56 92 THR A CA 1
ATOM 707 C C . THR A 1 92 ? 19.466 6.668 -25.119 1.00 94.56 92 THR A C 1
ATOM 709 O O . THR A 1 92 ? 19.561 6.726 -26.344 1.00 94.56 92 THR A O 1
ATOM 712 N N . VAL A 1 93 ? 20.466 6.996 -24.299 1.00 97.12 93 VAL A N 1
ATOM 713 C CA . VAL A 1 93 ? 21.778 7.458 -24.769 1.00 97.12 93 VAL A CA 1
ATOM 714 C C . VAL A 1 93 ? 22.502 6.363 -25.560 1.00 97.12 93 VAL A C 1
ATOM 716 O O . VAL A 1 93 ? 22.939 6.612 -26.683 1.00 97.12 93 VAL A O 1
ATOM 719 N N . ILE A 1 94 ? 22.568 5.134 -25.037 1.00 96.06 94 ILE A N 1
ATOM 720 C CA . ILE A 1 94 ? 23.211 3.994 -25.716 1.00 96.06 94 ILE A CA 1
ATOM 721 C C . ILE A 1 94 ? 22.484 3.674 -27.033 1.00 96.06 94 ILE A C 1
ATOM 723 O O . ILE A 1 94 ? 23.120 3.465 -28.068 1.00 96.06 94 ILE A O 1
ATOM 727 N N . MET A 1 95 ? 21.149 3.710 -27.041 1.00 94.88 95 MET A N 1
ATOM 728 C CA . MET A 1 95 ? 20.354 3.540 -28.261 1.00 94.88 95 MET A CA 1
ATOM 729 C C . MET A 1 95 ? 20.608 4.658 -29.289 1.00 94.88 95 MET A C 1
ATOM 731 O O . MET A 1 95 ? 20.581 4.422 -30.495 1.00 94.88 95 MET A O 1
ATOM 735 N N . GLY A 1 96 ? 20.863 5.886 -28.834 1.00 94.88 96 GLY A N 1
ATOM 736 C CA . GLY A 1 96 ? 21.271 6.992 -29.699 1.00 94.88 96 GLY A CA 1
ATOM 737 C C . GLY A 1 96 ? 22.629 6.739 -30.357 1.00 94.88 96 GLY A C 1
ATOM 738 O O . GLY A 1 96 ? 22.760 6.892 -31.572 1.00 94.88 96 GLY A O 1
ATOM 739 N N . TYR A 1 97 ? 23.619 6.290 -29.579 1.00 96.25 97 TYR A N 1
ATOM 740 C CA . TYR A 1 97 ? 24.952 5.971 -30.098 1.00 96.25 97 TYR A CA 1
ATOM 741 C C . TYR A 1 97 ? 24.939 4.813 -31.093 1.00 96.25 97 TYR A C 1
ATOM 743 O O . TYR A 1 97 ? 25.535 4.927 -32.161 1.00 96.25 97 TYR A O 1
ATOM 751 N N . THR A 1 98 ? 24.225 3.729 -30.792 1.00 95.44 98 THR A N 1
ATOM 752 C CA . THR A 1 98 ? 24.110 2.576 -31.704 1.00 95.44 98 THR A CA 1
ATOM 753 C C . THR A 1 98 ? 23.483 2.970 -33.040 1.00 95.44 98 THR A C 1
ATOM 755 O O . THR A 1 98 ? 24.013 2.616 -34.089 1.00 95.44 98 THR A O 1
ATOM 758 N N . ARG A 1 99 ? 22.421 3.787 -33.031 1.00 93.12 99 ARG A N 1
ATOM 759 C CA . ARG A 1 99 ? 21.812 4.335 -34.257 1.00 93.12 99 ARG A CA 1
ATOM 760 C C . ARG A 1 99 ? 22.749 5.251 -35.035 1.00 93.12 99 ARG A C 1
ATOM 762 O O . ARG A 1 99 ? 22.797 5.168 -36.258 1.00 93.12 99 ARG A O 1
ATOM 769 N N . MET A 1 100 ? 23.499 6.104 -34.340 1.00 95.38 100 MET A N 1
ATOM 770 C CA . MET A 1 100 ? 24.481 6.983 -34.976 1.00 95.38 100 MET A CA 1
ATOM 771 C C . MET A 1 100 ? 25.601 6.184 -35.652 1.00 95.38 100 MET A C 1
ATOM 773 O O . MET A 1 100 ? 26.006 6.533 -36.757 1.00 95.38 100 MET A O 1
ATOM 777 N N . LEU A 1 101 ? 26.087 5.119 -35.007 1.00 94.50 101 LEU A N 1
ATOM 778 C CA . LEU A 1 101 ? 27.104 4.232 -35.568 1.00 94.50 101 LEU A CA 1
ATOM 779 C C . LEU A 1 101 ? 26.562 3.442 -36.765 1.00 94.50 101 LEU A C 1
ATOM 781 O O . LEU A 1 101 ? 27.228 3.404 -37.793 1.00 94.50 101 LEU A O 1
ATOM 785 N N . MET A 1 102 ? 25.334 2.912 -36.683 1.00 92.88 102 MET A N 1
ATOM 786 C CA . MET A 1 102 ? 24.659 2.250 -37.813 1.00 92.88 102 MET A CA 1
ATOM 787 C C . MET A 1 102 ? 24.562 3.148 -39.048 1.00 92.88 102 MET A C 1
ATOM 789 O O . MET A 1 102 ? 24.828 2.685 -40.147 1.00 92.88 102 MET A O 1
ATOM 793 N N . GLY A 1 103 ? 24.256 4.438 -38.881 1.00 92.56 103 GLY A N 1
ATOM 794 C CA . GLY A 1 103 ? 24.190 5.383 -40.002 1.00 92.56 103 GLY A CA 1
ATOM 795 C C . GLY A 1 103 ? 25.541 5.742 -40.639 1.00 92.56 103 GLY A C 1
ATOM 796 O O . GLY A 1 103 ? 25.558 6.448 -41.642 1.00 92.56 103 GLY A O 1
ATOM 797 N N . ARG A 1 104 ? 26.667 5.315 -40.051 1.00 92.94 104 ARG A N 1
ATOM 798 C CA . ARG A 1 104 ? 28.031 5.560 -40.560 1.00 92.94 104 ARG A CA 1
ATOM 799 C C . ARG A 1 104 ? 28.698 4.308 -41.134 1.00 92.94 104 ARG A C 1
ATOM 801 O O . ARG A 1 104 ? 29.804 4.417 -41.658 1.00 92.94 104 ARG A O 1
ATOM 808 N N . LEU A 1 105 ? 28.069 3.147 -40.986 1.00 91.94 105 LEU A N 1
ATOM 809 C CA . LEU A 1 105 ? 28.584 1.868 -41.464 1.00 91.94 105 LEU A CA 1
ATOM 810 C C . LEU A 1 105 ? 28.282 1.690 -42.955 1.00 91.94 105 LEU A C 1
ATOM 812 O O . LEU A 1 105 ? 27.283 2.205 -43.454 1.00 91.94 105 LEU A O 1
ATOM 816 N N . ALA A 1 106 ? 29.156 0.968 -43.658 1.00 89.44 106 ALA A N 1
ATOM 817 C CA . ALA A 1 106 ? 28.845 0.474 -44.996 1.00 89.44 106 ALA A CA 1
ATOM 818 C C . ALA A 1 106 ? 27.772 -0.627 -44.905 1.00 89.44 106 ALA A C 1
ATOM 820 O O . ALA A 1 106 ? 27.687 -1.313 -43.886 1.00 89.44 106 ALA A O 1
ATOM 821 N N . ASP A 1 107 ? 26.979 -0.815 -45.962 1.00 84.81 107 ASP A N 1
ATOM 822 C CA . ASP A 1 107 ? 25.835 -1.744 -45.946 1.00 84.81 107 ASP A CA 1
ATOM 823 C C . ASP A 1 107 ? 26.233 -3.197 -45.611 1.00 84.81 107 ASP A C 1
ATOM 825 O O . ASP A 1 107 ? 25.499 -3.889 -44.904 1.00 84.81 107 ASP A O 1
ATOM 829 N N . ASP A 1 108 ? 27.427 -3.621 -46.036 1.00 88.88 108 ASP A N 1
ATOM 830 C CA . ASP A 1 108 ? 27.967 -4.970 -45.814 1.00 88.88 108 ASP A CA 1
ATOM 831 C C . ASP A 1 108 ? 28.867 -5.075 -44.566 1.00 88.88 108 ASP A C 1
ATOM 833 O O . ASP A 1 108 ? 29.549 -6.083 -44.365 1.00 88.88 108 ASP A O 1
ATOM 837 N N . ASP A 1 109 ? 28.921 -4.035 -43.726 1.00 92.94 109 ASP A N 1
ATOM 838 C CA . ASP A 1 109 ? 29.780 -4.053 -42.545 1.00 92.94 109 ASP A CA 1
ATOM 839 C C . ASP A 1 109 ? 29.224 -5.019 -41.474 1.00 92.94 109 ASP A C 1
ATOM 841 O O . ASP A 1 109 ? 28.086 -4.852 -41.008 1.00 92.94 109 ASP A O 1
ATOM 845 N N . PRO A 1 110 ? 30.013 -6.014 -41.021 1.00 89.06 110 PRO A N 1
ATOM 846 C CA . PRO A 1 110 ? 29.575 -6.989 -40.024 1.00 89.06 110 PRO A CA 1
ATOM 847 C C . PRO A 1 110 ? 29.183 -6.360 -38.675 1.00 89.06 110 PRO A C 1
ATOM 849 O O . PRO A 1 110 ? 28.400 -6.951 -37.927 1.00 89.06 110 PRO A O 1
ATOM 852 N N . ALA A 1 111 ? 29.655 -5.148 -38.357 1.00 91.88 111 ALA A N 1
ATOM 853 C CA . ALA A 1 111 ? 29.242 -4.433 -37.152 1.00 91.88 111 ALA A CA 1
ATOM 854 C C . ALA A 1 111 ? 27.776 -3.967 -37.193 1.00 91.88 111 ALA A C 1
ATOM 856 O O . ALA A 1 111 ? 27.173 -3.730 -36.141 1.00 91.88 111 ALA A O 1
ATOM 857 N N . GLY A 1 112 ? 27.161 -3.887 -38.379 1.00 92.81 112 GLY A N 1
ATOM 858 C CA . GLY A 1 112 ? 25.753 -3.522 -38.531 1.00 92.81 112 GLY A CA 1
ATOM 859 C C . GLY A 1 112 ? 24.798 -4.495 -37.830 1.00 92.81 112 GLY A C 1
ATOM 860 O O . GLY A 1 112 ? 23.846 -4.065 -37.178 1.00 92.81 112 GLY A O 1
ATOM 861 N N . GLU A 1 113 ? 25.059 -5.802 -37.906 1.00 92.31 113 GLU A N 1
ATOM 862 C CA . GLU A 1 113 ? 24.252 -6.821 -37.217 1.00 92.31 113 GLU A CA 1
ATOM 863 C C . GLU A 1 113 ? 24.420 -6.743 -35.694 1.00 92.31 113 GLU A C 1
ATOM 865 O O . GLU A 1 113 ? 23.443 -6.776 -34.947 1.00 92.31 113 GLU A O 1
ATOM 870 N N . GLN A 1 114 ? 25.652 -6.536 -35.228 1.00 93.12 114 GLN A N 1
ATOM 871 C CA . GLN A 1 114 ? 25.969 -6.411 -33.805 1.00 93.12 114 GLN A CA 1
ATOM 872 C C . GLN A 1 114 ? 25.253 -5.207 -33.172 1.00 93.12 114 GLN A C 1
ATOM 874 O O . GLN A 1 114 ? 24.672 -5.321 -32.092 1.00 93.12 114 GLN A O 1
ATOM 879 N N . LEU A 1 115 ? 25.230 -4.059 -33.857 1.00 94.69 115 LEU A N 1
ATOM 880 C CA . LEU A 1 115 ? 24.529 -2.863 -33.381 1.00 94.69 115 LEU A CA 1
ATOM 881 C C . LEU A 1 115 ? 23.003 -3.013 -33.394 1.00 94.69 115 LEU A C 1
ATOM 883 O O . LEU A 1 115 ? 22.334 -2.451 -32.518 1.00 94.69 115 LEU A O 1
ATOM 887 N N . ARG A 1 116 ? 22.445 -3.776 -34.345 1.00 93.31 116 ARG A N 1
ATOM 888 C CA . ARG A 1 116 ? 21.017 -4.132 -34.349 1.00 93.31 116 ARG A CA 1
ATOM 889 C C . ARG A 1 116 ? 20.665 -4.978 -33.128 1.00 93.31 116 ARG A C 1
ATOM 891 O O . ARG A 1 116 ? 19.765 -4.590 -32.388 1.00 93.31 116 ARG A O 1
ATOM 898 N N . ASN A 1 117 ? 21.449 -6.017 -32.843 1.00 95.00 117 ASN A N 1
ATOM 899 C CA . ASN A 1 117 ? 21.249 -6.866 -31.665 1.00 95.00 117 ASN A CA 1
ATOM 900 C C . ASN A 1 117 ? 21.303 -6.056 -30.357 1.00 95.00 117 ASN A C 1
ATOM 902 O O . ASN A 1 117 ? 20.421 -6.185 -29.513 1.00 95.00 117 ASN A O 1
ATOM 906 N N . ILE A 1 118 ? 22.276 -5.146 -30.209 1.00 95.19 118 ILE A N 1
ATOM 907 C CA . ILE A 1 118 ? 22.357 -4.257 -29.034 1.00 95.19 118 ILE A CA 1
ATOM 908 C C . ILE A 1 118 ? 21.117 -3.353 -28.934 1.00 95.19 118 ILE A C 1
ATOM 910 O O . ILE A 1 118 ? 20.583 -3.137 -27.847 1.00 95.19 118 ILE A O 1
ATOM 914 N N . THR A 1 119 ? 20.648 -2.808 -30.059 1.00 94.38 119 THR A N 1
ATOM 915 C CA . THR A 1 119 ? 19.452 -1.951 -30.090 1.00 94.38 119 THR A CA 1
ATOM 916 C C . THR A 1 119 ? 18.201 -2.718 -29.657 1.00 94.38 119 THR A C 1
ATOM 918 O O . THR A 1 119 ? 17.357 -2.168 -28.942 1.00 94.38 119 THR A O 1
ATOM 921 N N . ASP A 1 120 ? 18.083 -3.976 -30.073 1.00 94.94 120 ASP A N 1
ATOM 922 C CA . ASP A 1 120 ? 16.960 -4.838 -29.724 1.00 94.94 120 ASP A CA 1
ATOM 923 C C . ASP A 1 120 ? 16.973 -5.208 -28.234 1.00 94.94 120 ASP A C 1
ATOM 925 O O . ASP A 1 120 ? 15.937 -5.075 -27.576 1.00 94.94 120 ASP A O 1
ATOM 929 N N . GLU A 1 121 ? 18.144 -5.513 -27.668 1.00 96.25 121 GLU A N 1
ATOM 930 C CA . GLU A 1 121 ? 18.313 -5.765 -26.229 1.00 96.25 121 GLU A CA 1
ATOM 931 C C . GLU A 1 121 ? 17.938 -4.532 -25.388 1.00 96.25 121 GLU A C 1
ATOM 933 O O . GLU A 1 121 ? 17.224 -4.617 -24.388 1.00 96.25 121 GLU A O 1
ATOM 938 N N . ILE A 1 122 ? 18.334 -3.333 -25.831 1.00 95.56 122 ILE A N 1
ATOM 939 C CA . ILE A 1 122 ? 17.942 -2.080 -25.170 1.00 95.56 122 ILE A CA 1
ATOM 940 C C . ILE A 1 122 ? 16.419 -1.894 -25.196 1.00 95.56 122 ILE A C 1
ATOM 942 O O . ILE A 1 122 ? 15.834 -1.434 -24.209 1.00 95.56 122 ILE A O 1
ATOM 946 N N . ARG A 1 123 ? 15.756 -2.247 -26.306 1.00 93.31 123 ARG A N 1
ATOM 947 C CA . ARG A 1 123 ? 14.291 -2.179 -26.409 1.00 93.31 123 ARG A CA 1
ATOM 948 C C . ARG A 1 123 ? 13.630 -3.153 -25.435 1.00 93.31 123 ARG A C 1
ATOM 950 O O . ARG A 1 123 ? 12.662 -2.773 -24.778 1.00 93.31 123 ARG A O 1
ATOM 957 N N . GLN A 1 124 ? 14.168 -4.361 -25.307 1.00 94.94 124 GLN A N 1
ATOM 958 C CA . GLN A 1 124 ? 13.689 -5.350 -24.346 1.00 94.9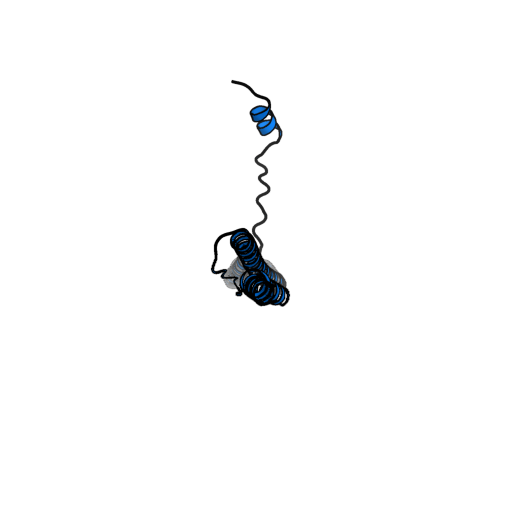4 124 GLN A CA 1
ATOM 959 C C . GLN A 1 124 ? 13.844 -4.861 -22.901 1.00 94.94 124 GLN A C 1
ATOM 961 O O . GLN A 1 124 ? 12.871 -4.890 -22.146 1.00 94.94 124 GLN A O 1
ATOM 966 N N . CYS A 1 125 ? 15.008 -4.318 -22.533 1.00 94.38 125 CYS A N 1
ATOM 967 C CA . CYS A 1 125 ? 15.238 -3.720 -21.215 1.00 94.38 125 CYS A CA 1
ATOM 968 C C . CYS A 1 125 ? 14.215 -2.623 -20.892 1.00 94.38 125 CYS A C 1
ATOM 970 O O . CYS A 1 125 ? 13.639 -2.613 -19.805 1.00 94.38 125 CYS A O 1
ATOM 972 N N . LYS A 1 126 ? 13.928 -1.730 -21.850 1.00 91.19 126 LYS A N 1
ATOM 973 C CA . LYS A 1 126 ? 12.884 -0.706 -21.683 1.00 91.19 126 LYS A CA 1
ATOM 974 C C . LYS A 1 126 ? 11.496 -1.311 -21.461 1.00 91.19 126 LYS A C 1
ATOM 976 O O . LYS A 1 126 ? 10.743 -0.798 -20.637 1.00 91.19 126 LYS A O 1
ATOM 981 N N . GLY A 1 127 ? 11.170 -2.397 -22.164 1.00 90.44 127 GLY A N 1
ATOM 982 C CA . GLY A 1 127 ? 9.921 -3.137 -21.977 1.00 90.44 127 GLY A CA 1
ATOM 983 C C . GLY A 1 127 ? 9.780 -3.690 -20.558 1.00 90.44 127 GLY A C 1
ATOM 984 O O . GLY A 1 127 ? 8.772 -3.436 -19.906 1.00 90.44 127 GLY A O 1
ATOM 985 N N . ILE A 1 128 ? 10.821 -4.354 -20.044 1.00 90.56 128 ILE A N 1
ATOM 986 C CA . ILE A 1 128 ? 10.848 -4.910 -18.678 1.00 90.56 128 ILE A CA 1
ATOM 987 C C . ILE A 1 128 ? 10.655 -3.808 -17.629 1.00 90.56 128 ILE A C 1
ATOM 989 O O . ILE A 1 128 ? 9.843 -3.949 -16.714 1.00 90.56 128 ILE A O 1
ATOM 993 N N . VAL A 1 129 ? 11.371 -2.690 -17.779 1.00 90.00 129 VAL A N 1
ATOM 994 C CA . VAL A 1 129 ? 11.253 -1.532 -16.882 1.00 90.00 129 VAL A CA 1
ATOM 995 C C . VAL A 1 129 ? 9.834 -0.954 -16.906 1.00 90.00 129 VAL A C 1
ATOM 997 O O . VAL A 1 129 ? 9.302 -0.600 -15.856 1.00 90.00 129 VAL A O 1
ATOM 1000 N N . SER A 1 130 ? 9.196 -0.895 -18.079 1.00 86.12 130 SER A N 1
ATOM 1001 C CA . SER A 1 130 ? 7.810 -0.430 -18.204 1.00 86.12 130 SER A CA 1
ATOM 1002 C C . SER A 1 130 ? 6.820 -1.365 -17.509 1.00 86.12 130 SER A C 1
ATOM 1004 O O . SER A 1 130 ? 5.990 -0.896 -16.737 1.00 86.12 130 SER A O 1
ATOM 1006 N N . SER A 1 131 ? 6.948 -2.682 -17.700 1.00 84.75 131 SER A N 1
ATOM 1007 C CA . SER A 1 131 ? 6.071 -3.664 -17.049 1.00 84.75 131 SER A CA 1
ATOM 1008 C C . SER A 1 131 ? 6.177 -3.638 -15.520 1.00 84.75 131 SER A C 1
ATOM 1010 O O . SER A 1 131 ? 5.183 -3.849 -14.828 1.00 84.75 131 SER A O 1
ATOM 1012 N N . LEU A 1 132 ? 7.361 -3.339 -14.973 1.00 82.00 132 LEU A N 1
ATOM 1013 C CA . LEU A 1 132 ? 7.549 -3.165 -13.529 1.00 82.00 132 LEU A CA 1
ATOM 1014 C C . LEU A 1 132 ? 6.809 -1.922 -12.991 1.00 82.00 132 LEU A C 1
ATOM 1016 O O . LEU A 1 132 ? 6.265 -1.949 -11.885 1.00 82.00 132 LEU A O 1
ATOM 1020 N N . MET A 1 133 ? 6.766 -0.834 -13.770 1.00 79.19 133 MET A N 1
ATOM 1021 C CA . MET A 1 133 ? 6.022 0.377 -13.405 1.00 79.19 133 MET A CA 1
ATOM 1022 C C . MET A 1 133 ? 4.508 0.153 -13.422 1.00 79.19 133 MET A C 1
ATOM 1024 O O . MET A 1 133 ? 3.818 0.651 -12.532 1.00 79.19 133 MET A O 1
ATOM 1028 N N . ASP A 1 134 ? 3.999 -0.615 -14.387 1.00 79.69 134 ASP A N 1
ATOM 1029 C CA . ASP A 1 134 ? 2.563 -0.887 -14.519 1.00 79.69 134 ASP A CA 1
ATOM 1030 C C . ASP A 1 134 ? 1.997 -1.625 -13.296 1.00 79.69 134 ASP A C 1
ATOM 1032 O O . ASP A 1 134 ? 0.902 -1.306 -12.837 1.00 79.69 134 ASP A O 1
ATOM 1036 N N . LEU A 1 135 ? 2.778 -2.530 -12.693 1.00 71.50 135 LEU A N 1
ATOM 1037 C CA . LEU A 1 135 ? 2.404 -3.249 -11.466 1.00 71.50 135 LEU A CA 1
ATOM 1038 C C . LEU A 1 135 ? 2.217 -2.321 -10.256 1.00 71.50 135 LEU A C 1
ATOM 1040 O O . LEU A 1 135 ? 1.509 -2.650 -9.307 1.00 71.50 135 LEU A O 1
ATOM 1044 N N . SER A 1 136 ? 2.875 -1.165 -10.274 1.00 69.62 136 SER A N 1
ATOM 1045 C CA . SER A 1 136 ? 2.893 -0.245 -9.141 1.00 69.62 136 SER A CA 1
ATOM 1046 C C . SER A 1 136 ? 1.864 0.880 -9.258 1.00 69.62 136 SER A C 1
ATOM 1048 O O . SER A 1 136 ? 1.797 1.763 -8.398 1.00 69.62 136 SER A O 1
ATOM 1050 N N . ARG A 1 137 ? 1.072 0.878 -10.333 1.00 68.38 137 ARG A N 1
ATOM 1051 C CA . ARG A 1 137 ? 0.012 1.853 -10.550 1.00 68.38 137 ARG A CA 1
ATOM 1052 C C . ARG A 1 137 ? -1.247 1.369 -9.823 1.00 68.38 137 ARG A C 1
ATOM 1054 O O . ARG A 1 137 ? -1.684 0.251 -10.085 1.00 68.38 137 ARG A O 1
ATOM 1061 N N . PRO A 1 138 ? -1.846 2.166 -8.916 1.00 59.25 138 PRO A N 1
ATOM 1062 C CA . PRO A 1 138 ? -3.108 1.771 -8.304 1.00 59.25 138 PRO A CA 1
ATOM 1063 C C . PRO A 1 138 ? -4.152 1.552 -9.409 1.00 59.25 138 PRO A C 1
ATOM 1065 O O . PRO A 1 138 ? -4.155 2.333 -10.371 1.00 59.25 138 PRO A O 1
ATOM 1068 N N . PRO A 1 139 ? -5.019 0.525 -9.297 1.00 54.25 139 PRO A N 1
ATOM 1069 C CA . PRO A 1 139 ? -6.136 0.368 -10.214 1.00 54.25 139 PRO A CA 1
ATOM 1070 C C . PRO A 1 139 ? -6.926 1.671 -10.157 1.00 54.25 139 PRO A C 1
ATOM 1072 O O . PRO A 1 139 ? -7.457 2.046 -9.110 1.00 54.25 139 PRO A O 1
ATOM 1075 N N . GLN A 1 140 ? -6.915 2.422 -11.259 1.00 49.62 140 GLN A N 1
ATOM 1076 C CA . GLN A 1 140 ? -7.815 3.554 -11.373 1.00 49.62 140 GLN A CA 1
ATOM 1077 C C . GLN A 1 140 ? -9.218 2.971 -11.224 1.00 49.62 140 GLN A C 1
ATOM 1079 O O . GLN A 1 140 ? -9.486 1.946 -11.857 1.00 49.62 140 GLN A O 1
ATOM 1084 N N . PRO A 1 141 ? -10.089 3.556 -10.381 1.00 50.94 141 PRO A N 1
ATOM 1085 C CA . PRO A 1 141 ? -11.489 3.188 -10.433 1.00 50.94 141 PRO A CA 1
ATOM 1086 C C . PRO A 1 141 ? -11.882 3.344 -11.894 1.00 50.94 141 PRO A C 1
ATOM 1088 O O . PRO A 1 141 ? -11.665 4.414 -12.469 1.00 50.94 141 PRO A O 1
ATOM 1091 N N . GLU A 1 142 ? -12.324 2.248 -12.509 1.00 51.84 142 GLU A N 1
ATOM 1092 C CA . GLU A 1 142 ? -12.915 2.285 -13.833 1.00 51.84 142 GLU A CA 1
ATOM 1093 C C . GLU A 1 142 ? -14.034 3.313 -13.714 1.00 51.84 142 GLU A C 1
ATOM 1095 O O . GLU A 1 142 ? -15.076 3.059 -13.112 1.00 51.84 142 GLU A O 1
ATOM 1100 N N . ALA A 1 143 ? -13.769 4.540 -14.168 1.00 50.94 143 ALA A N 1
ATOM 1101 C CA . ALA A 1 143 ? -14.823 5.469 -14.479 1.00 50.94 143 ALA A CA 1
ATOM 1102 C C . ALA A 1 143 ? -15.577 4.729 -15.568 1.00 50.94 143 ALA A C 1
ATOM 1104 O O . ALA A 1 143 ? -15.101 4.653 -16.703 1.00 50.94 143 ALA A O 1
ATOM 1105 N N . ASP A 1 144 ? -16.651 4.057 -15.163 1.00 48.81 144 ASP A N 1
ATOM 1106 C CA . ASP A 1 144 ? -17.543 3.335 -16.038 1.00 48.81 144 ASP A CA 1
ATOM 1107 C C . ASP A 1 144 ? -18.146 4.362 -16.991 1.00 48.81 144 ASP A C 1
ATOM 1109 O O . ASP A 1 144 ? -19.211 4.936 -16.783 1.00 48.81 144 ASP A O 1
ATOM 1113 N N . ASN A 1 145 ? -17.391 4.652 -18.045 1.00 50.72 145 ASN A N 1
ATOM 1114 C CA . ASN A 1 145 ? -17.753 5.566 -19.106 1.00 50.72 145 ASN A CA 1
ATOM 1115 C C . ASN A 1 145 ? -18.773 4.899 -20.046 1.00 50.72 145 ASN A C 1
ATOM 1117 O O . ASN A 1 145 ? -18.915 5.315 -21.195 1.00 50.72 145 ASN A O 1
ATOM 1121 N N . ARG A 1 146 ? -19.448 3.830 -19.585 1.00 51.00 146 ARG A N 1
ATOM 1122 C CA . ARG A 1 146 ? -20.530 3.138 -20.286 1.00 51.00 146 ARG A CA 1
ATOM 1123 C C . ARG A 1 146 ? -21.900 3.389 -19.670 1.00 51.00 146 ARG A C 1
ATOM 1125 O O . ARG A 1 146 ? -22.880 3.044 -20.314 1.00 51.00 146 ARG A O 1
ATOM 1132 N N . LEU A 1 147 ? -22.010 4.055 -18.520 1.00 52.59 147 LEU A N 1
ATOM 1133 C CA . LEU A 1 147 ? -23.307 4.539 -18.047 1.00 52.59 147 LEU A CA 1
ATOM 1134 C C . LEU A 1 147 ? -23.568 5.922 -18.639 1.00 52.59 147 LEU A C 1
ATOM 1136 O O . LEU A 1 147 ? -23.358 6.958 -18.008 1.00 52.59 147 LEU A O 1
ATOM 1140 N N . ASN A 1 148 ? -23.999 5.935 -19.901 1.00 60.03 148 ASN A N 1
ATOM 1141 C CA . ASN A 1 148 ? -24.506 7.143 -20.531 1.00 60.03 148 ASN A CA 1
ATOM 1142 C C . ASN A 1 148 ? -25.751 7.594 -19.737 1.00 60.03 148 ASN A C 1
ATOM 1144 O O . ASN A 1 148 ? -26.720 6.836 -19.666 1.00 60.03 148 ASN A O 1
ATOM 1148 N N . PRO A 1 149 ? -25.775 8.802 -19.140 1.00 62.84 149 PRO A N 1
ATOM 1149 C CA . PRO A 1 149 ? -26.898 9.257 -18.311 1.00 62.84 149 PRO A CA 1
ATOM 1150 C C . PRO A 1 149 ? -28.249 9.207 -19.038 1.00 62.84 149 PRO A C 1
ATOM 1152 O O . PRO A 1 149 ? -29.298 9.107 -18.407 1.00 62.84 149 PRO A O 1
ATOM 1155 N N . SER A 1 150 ? -28.215 9.258 -20.372 1.00 64.12 150 SER A N 1
ATOM 1156 C CA . SER A 1 150 ? -29.394 9.164 -21.230 1.00 64.12 150 SER A CA 1
ATOM 1157 C C . SER A 1 150 ? -30.024 7.760 -21.287 1.00 64.12 150 SER A C 1
ATOM 1159 O O . SER A 1 150 ? -31.245 7.671 -21.417 1.00 64.12 150 SER A O 1
ATOM 1161 N N . GLU A 1 151 ? -29.261 6.676 -21.106 1.00 63.84 151 GLU A N 1
ATOM 1162 C CA . GLU A 1 151 ? -29.819 5.312 -21.010 1.00 63.84 151 GLU A CA 1
ATOM 1163 C C . GLU A 1 151 ? -30.491 5.084 -19.648 1.00 63.84 151 GLU A C 1
ATOM 1165 O O . GLU A 1 151 ? -31.631 4.625 -19.595 1.00 63.84 151 GLU A O 1
ATOM 1170 N N . LEU A 1 152 ? -29.856 5.531 -18.558 1.00 64.31 152 LEU A N 1
ATOM 1171 C CA . LEU A 1 152 ? -30.406 5.430 -17.198 1.00 64.31 152 LEU A CA 1
ATOM 1172 C C . LEU A 1 152 ? -31.676 6.269 -16.998 1.00 64.31 152 LEU A C 1
ATOM 1174 O O . LEU A 1 152 ? -32.594 5.843 -16.298 1.00 64.31 152 LEU A O 1
ATOM 1178 N N . LEU A 1 153 ? -31.771 7.449 -17.625 1.00 63.47 153 LEU A N 1
ATOM 1179 C CA . LEU A 1 153 ? -33.012 8.232 -17.591 1.00 63.47 153 LEU A CA 1
ATOM 1180 C C . LEU A 1 153 ? -34.158 7.532 -18.331 1.00 63.47 153 LEU A C 1
ATOM 1182 O O . LEU A 1 153 ? -35.304 7.670 -17.914 1.00 63.47 153 LEU A O 1
ATOM 1186 N N . THR A 1 154 ? -33.865 6.785 -19.397 1.00 63.81 154 THR A N 1
ATOM 1187 C CA . THR A 1 154 ? -34.883 6.065 -20.180 1.00 63.81 154 THR A CA 1
ATOM 1188 C C . THR A 1 154 ? -35.388 4.830 -19.427 1.00 63.81 154 THR A C 1
ATOM 1190 O O . THR A 1 154 ? -36.584 4.554 -19.428 1.00 63.81 154 THR A O 1
ATOM 1193 N N . GLU A 1 155 ? -34.505 4.140 -18.702 1.00 65.81 155 GLU A N 1
ATOM 1194 C CA . GLU A 1 155 ? -34.858 2.993 -17.855 1.00 65.81 155 GLU A CA 1
ATOM 1195 C C . GLU A 1 155 ? -35.681 3.403 -16.617 1.00 65.81 155 GLU A C 1
ATOM 1197 O O . GLU A 1 155 ? -36.605 2.694 -16.220 1.00 65.81 155 GLU A O 1
ATOM 1202 N N . VAL A 1 156 ? -35.406 4.579 -16.035 1.00 65.25 156 VAL A N 1
ATOM 1203 C CA . VAL A 1 156 ? -36.081 5.059 -14.812 1.00 65.25 156 VAL A CA 1
ATOM 1204 C C . VAL A 1 156 ? -37.355 5.868 -15.099 1.00 65.25 156 VAL A C 1
ATOM 1206 O O . VAL A 1 156 ? -38.291 5.819 -14.301 1.00 65.25 156 VAL A O 1
ATOM 1209 N N . LEU A 1 157 ? -37.433 6.599 -16.220 1.00 66.19 157 LEU A N 1
ATOM 1210 C CA . LEU A 1 157 ? -38.626 7.382 -16.596 1.00 66.19 157 LEU A CA 1
ATOM 1211 C C . LEU A 1 157 ? -39.590 6.648 -17.545 1.00 66.19 157 LEU A C 1
ATOM 1213 O O . LEU A 1 157 ? -40.667 7.170 -17.830 1.00 66.19 157 LEU A O 1
ATOM 1217 N N . GLY A 1 158 ? -39.266 5.406 -17.912 1.00 55.75 158 GLY A N 1
ATOM 1218 C CA . GLY A 1 158 ? -40.234 4.377 -18.272 1.00 55.75 158 GLY A CA 1
ATOM 1219 C C . GLY A 1 158 ? -40.444 4.145 -19.764 1.00 55.75 158 GLY A C 1
ATOM 1220 O O . GLY A 1 158 ? -40.560 5.084 -20.544 1.00 55.75 158 GLY A O 1
ATOM 1221 N N . MET A 1 159 ? -40.604 2.868 -20.121 1.00 47.81 159 MET A N 1
ATOM 1222 C CA . MET A 1 159 ? -41.689 2.370 -20.974 1.00 47.81 159 MET A CA 1
ATOM 1223 C C . MET A 1 159 ? -41.702 0.832 -20.972 1.00 47.81 159 MET A C 1
ATOM 1225 O O . MET A 1 159 ? -40.654 0.190 -21.005 1.00 47.81 159 MET A O 1
ATOM 1229 N N . ALA A 1 160 ? -42.914 0.284 -20.868 1.00 47.59 160 ALA A N 1
ATOM 1230 C CA . ALA A 1 160 ? -43.263 -1.097 -21.189 1.00 47.59 160 ALA A CA 1
ATOM 1231 C C . ALA A 1 160 ? -43.136 -1.378 -22.695 1.00 47.59 160 ALA A C 1
ATOM 1233 O O . ALA A 1 160 ? -43.147 -0.396 -23.473 1.00 47.59 160 ALA A O 1
#

Sequence (160 aa):
LLLSLLVVYYTHRSIVRPLDRLVARVRALAEGDLDQRVEVAGSGEFTEVADSFNQMAQALEKNQRQLVEAEKLASVGRLAAGVAHEINNPLTVIMGYTRMLMGRLADDDPAGEQLRNITDEIRQCKGIVSSLMDLSRPPQPEADNRLNPSELLTEVLGMA

Foldseek 3Di:
DVVVVVVVVCCCVPPVVLVVQVVVQVVCVVVPVLVDARDDDDDDPSVVVRVVVNVVSVVVVVVVVVVVVLVVLLVQLVVLVVVLVVLLVVLVVLLVVLVVVLVVDDPPDPVNVVSVVSNVVSVVVNVVSVVSNVSSDPPDPPPPPVPPVVVVCDVVVDDD

pLDDT: mean 84.0, std 12.89, range [47.59, 97.12]

Radius of gyration: 33.36 Å; chains: 1; bounding box: 73×21×102 Å